Protein AF-A0A3N9MPX0-F1 (afdb_monomer)

pLDDT: mean 83.36, std 16.41, range [37.53, 97.56]

Foldseek 3Di:
DVVCVLPVPPPAEFPDDPVQQVVQVVDQDADPVLLVVLVVLLVVLVCLQCVQLVVLVVVLCVQVVDPDRPDPPVVVVVSVVSVVSNVCSNRQSSHSNSQSVCSSRRHHDDDPDDPVVPDPDPD

Radius of gyration: 17.93 Å; Cα contacts (8 Å, |Δi|>4): 127; chains: 1; bounding box: 41×27×52 Å

Nearest PDB structures (foldseek):
  6bug-assembly1_C  TM=7.300E-01  e=9.551E-04  Streptococcus thermophilus
  2vrz-assembly1_B  TM=4.674E-01  e=8.511E+00  Staphylococcus aureus

Structure (mmCIF, N/CA/C/O backbone):
data_AF-A0A3N9MPX0-F1
#
_entry.id   AF-A0A3N9MPX0-F1
#
loop_
_atom_site.group_PDB
_atom_site.id
_atom_site.type_symbol
_atom_site.label_atom_id
_atom_site.label_alt_id
_atom_site.label_comp_id
_atom_site.label_asym_id
_atom_site.label_entity_id
_atom_site.label_seq_id
_atom_site.pdbx_PDB_ins_code
_atom_site.Cartn_x
_atom_site.Cartn_y
_atom_site.Cartn_z
_atom_site.occupancy
_atom_site.B_iso_or_equiv
_atom_site.auth_seq_id
_atom_site.auth_comp_id
_atom_site.auth_asym_id
_atom_site.auth_atom_id
_atom_site.pdbx_PDB_model_num
ATOM 1 N N . MET A 1 1 ? 3.294 8.430 22.158 1.00 41.03 1 MET A N 1
ATOM 2 C CA . MET A 1 1 ? 4.125 7.229 21.916 1.00 41.03 1 MET A CA 1
ATOM 3 C C . MET A 1 1 ? 3.434 6.221 20.992 1.00 41.03 1 MET A C 1
ATOM 5 O O . MET A 1 1 ? 4.020 5.894 19.973 1.00 41.03 1 MET A O 1
ATOM 9 N N . THR A 1 2 ? 2.185 5.805 21.237 1.00 50.53 2 THR A N 1
ATOM 10 C CA . THR A 1 2 ? 1.462 4.792 20.423 1.00 50.53 2 THR A CA 1
ATOM 11 C C . THR A 1 2 ? 1.345 5.114 18.922 1.00 50.53 2 THR A C 1
ATOM 13 O O . THR A 1 2 ? 1.471 4.222 18.092 1.00 50.53 2 THR A O 1
ATOM 16 N N . TYR A 1 3 ? 1.205 6.394 18.557 1.00 43.94 3 TYR A N 1
ATOM 17 C CA . TYR A 1 3 ? 1.146 6.849 17.158 1.00 43.94 3 TYR A CA 1
ATOM 18 C C . TYR A 1 3 ? 2.405 6.504 16.336 1.00 43.94 3 TYR A C 1
ATOM 20 O O . TYR A 1 3 ? 2.309 6.219 15.150 1.00 43.94 3 TYR A O 1
ATOM 28 N N . ILE A 1 4 ? 3.584 6.491 16.970 1.00 46.84 4 ILE A N 1
ATOM 29 C CA . ILE A 1 4 ? 4.867 6.223 16.299 1.00 46.84 4 ILE A CA 1
ATOM 30 C C . ILE A 1 4 ? 5.034 4.720 16.022 1.00 46.84 4 ILE A C 1
ATOM 32 O O . ILE A 1 4 ? 5.564 4.341 14.983 1.00 46.84 4 ILE A O 1
ATOM 36 N N . PHE A 1 5 ? 4.526 3.852 16.906 1.00 47.28 5 PHE A N 1
ATOM 37 C CA . PHE A 1 5 ? 4.621 2.396 16.741 1.00 47.28 5 PHE A CA 1
ATOM 38 C C . PHE A 1 5 ? 3.675 1.834 15.672 1.00 47.28 5 PHE A C 1
ATOM 40 O O . PHE A 1 5 ? 4.016 0.842 15.035 1.00 47.28 5 PHE A O 1
ATOM 47 N N . MET A 1 6 ? 2.528 2.477 15.421 1.00 51.72 6 MET A N 1
ATOM 48 C CA . MET A 1 6 ? 1.644 2.102 14.305 1.00 51.72 6 MET A CA 1
ATOM 49 C C . MET A 1 6 ? 2.221 2.453 12.927 1.00 51.72 6 MET A C 1
ATOM 51 O O . MET A 1 6 ? 1.762 1.916 11.921 1.00 51.72 6 MET A O 1
ATOM 55 N N . PHE A 1 7 ? 3.226 3.331 12.869 1.00 53.78 7 PHE A N 1
ATOM 56 C CA . PHE A 1 7 ? 3.819 3.813 11.624 1.00 53.78 7 PHE A CA 1
ATOM 57 C C . PHE A 1 7 ? 5.351 3.874 11.719 1.00 53.78 7 PHE A C 1
ATOM 59 O O . PHE A 1 7 ? 5.916 4.965 11.737 1.00 53.78 7 PHE A O 1
ATOM 66 N N . PRO A 1 8 ? 6.069 2.735 11.718 1.00 39.91 8 PRO A N 1
ATOM 67 C CA . PRO A 1 8 ? 7.536 2.734 11.785 1.00 39.91 8 PRO A CA 1
ATOM 68 C C . PRO A 1 8 ? 8.215 3.487 10.620 1.00 39.91 8 PRO A C 1
ATOM 70 O O . PRO A 1 8 ? 9.369 3.889 10.733 1.00 39.91 8 PRO A O 1
ATOM 73 N N . LYS A 1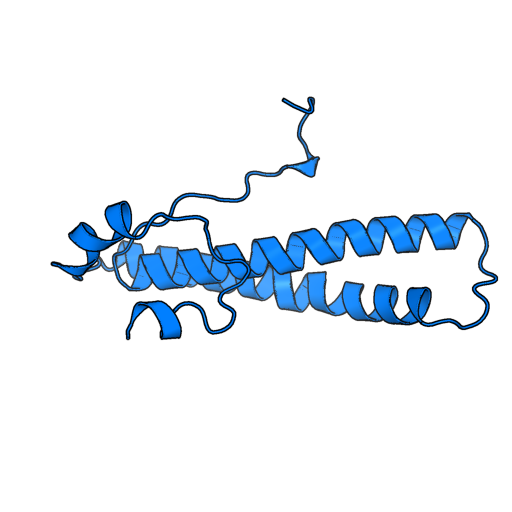 9 ? 7.496 3.731 9.512 1.00 37.53 9 LYS A N 1
ATOM 74 C CA . LYS A 1 9 ? 7.859 4.696 8.460 1.00 37.53 9 LYS A CA 1
ATOM 75 C C . LYS A 1 9 ? 6.832 5.836 8.415 1.00 37.53 9 LYS A C 1
ATOM 77 O O . LYS A 1 9 ? 5.851 5.777 7.676 1.00 37.53 9 LYS A O 1
ATOM 82 N N . ILE A 1 10 ? 7.069 6.890 9.196 1.00 44.06 10 ILE A N 1
ATOM 83 C CA . ILE A 1 10 ? 6.272 8.135 9.244 1.00 44.06 10 ILE A CA 1
ATOM 84 C C . ILE A 1 10 ? 6.525 9.009 7.998 1.00 44.06 10 ILE A C 1
ATOM 86 O O . ILE A 1 10 ? 6.855 10.184 8.095 1.00 44.06 10 ILE A O 1
ATOM 90 N N . THR A 1 11 ? 6.391 8.460 6.796 1.00 50.03 11 THR A N 1
ATOM 91 C CA . THR A 1 11 ? 6.384 9.285 5.574 1.00 50.03 11 THR A CA 1
ATOM 92 C C . THR A 1 11 ? 5.156 9.069 4.705 1.00 50.03 11 THR A C 1
ATOM 94 O O . THR A 1 11 ? 4.881 9.921 3.868 1.00 50.03 11 THR A O 1
ATOM 97 N N . MET A 1 12 ? 4.397 7.979 4.887 1.00 44.62 12 MET A N 1
ATOM 98 C CA . MET A 1 12 ? 3.379 7.567 3.906 1.00 44.62 12 MET A CA 1
ATOM 99 C C . MET A 1 12 ? 2.141 6.873 4.509 1.00 44.62 12 MET A C 1
ATOM 101 O O . MET A 1 12 ? 1.474 6.116 3.818 1.00 44.62 12 MET A O 1
ATOM 105 N N . GLY A 1 13 ? 1.818 7.101 5.788 1.00 50.84 13 GLY A N 1
ATOM 106 C CA . GLY A 1 13 ? 0.522 6.684 6.350 1.00 50.84 13 GLY A CA 1
ATOM 107 C C . GLY A 1 13 ? -0.648 7.513 5.788 1.00 50.84 13 GLY A C 1
ATOM 108 O O . GLY A 1 13 ? -0.404 8.545 5.155 1.00 50.84 13 GLY A O 1
ATOM 109 N N . PRO A 1 14 ? -1.916 7.115 6.018 1.00 51.47 14 PRO A N 1
ATOM 110 C CA . PRO A 1 14 ? -3.070 7.954 5.704 1.00 51.47 14 PRO A CA 1
ATOM 111 C C . PRO A 1 14 ? -2.852 9.368 6.241 1.00 51.47 14 PRO A C 1
ATOM 113 O O . PRO A 1 14 ? -2.391 9.525 7.373 1.00 51.47 14 PRO A O 1
ATOM 116 N N . ILE A 1 15 ? -3.160 10.404 5.451 1.00 54.97 15 ILE A N 1
ATOM 117 C CA . ILE A 1 15 ? -3.009 11.809 5.871 1.00 54.97 15 ILE A CA 1
ATOM 118 C C . ILE A 1 15 ? -4.161 12.148 6.828 1.00 54.97 15 ILE A C 1
ATOM 120 O O . ILE A 1 15 ? -5.032 12.973 6.560 1.00 54.97 15 ILE A O 1
ATOM 124 N N . THR A 1 16 ? -4.221 11.455 7.956 1.00 54.00 16 THR A N 1
ATOM 125 C CA . THR A 1 16 ? -5.206 11.690 8.999 1.00 54.00 16 THR A CA 1
ATOM 126 C C . THR A 1 16 ? -4.673 12.719 9.964 1.00 54.00 16 THR A C 1
ATOM 128 O O . THR A 1 16 ? -3.642 12.530 10.609 1.00 54.00 16 THR A O 1
ATOM 131 N N . ARG A 1 17 ? -5.400 13.829 10.089 1.00 57.91 17 ARG A N 1
ATOM 132 C CA . ARG A 1 17 ? -5.096 14.847 11.091 1.00 57.91 17 ARG A CA 1
ATOM 133 C C . ARG A 1 17 ? -5.261 14.232 12.479 1.00 57.91 17 ARG A C 1
ATOM 135 O O . ARG A 1 17 ? -6.309 13.681 12.789 1.00 57.91 17 ARG A O 1
ATOM 142 N N . PHE A 1 18 ? -4.274 14.423 13.351 1.00 54.19 18 PHE A N 1
ATOM 143 C CA . PHE A 1 18 ? -4.295 13.961 14.748 1.00 54.19 18 PHE A CA 1
ATOM 144 C C . PHE A 1 18 ? -5.619 14.272 15.484 1.00 54.19 18 PHE A C 1
ATOM 146 O O . PHE A 1 18 ? -6.097 13.480 16.293 1.00 54.19 18 PHE A O 1
ATOM 153 N N . LYS A 1 19 ? -6.268 15.391 15.132 1.00 56.19 19 LYS A N 1
ATOM 154 C CA . LYS A 1 19 ? -7.542 15.854 15.700 1.00 56.19 19 LYS A CA 1
ATOM 155 C C . LYS A 1 19 ? -8.732 14.901 15.473 1.00 56.19 19 LYS A C 1
ATOM 157 O O . LYS A 1 19 ? -9.638 14.909 16.295 1.00 56.19 19 LYS A O 1
ATOM 162 N N . SER A 1 20 ? -8.743 14.088 14.409 1.00 64.38 20 SER A N 1
ATOM 163 C CA . SER A 1 20 ? -9.815 13.103 14.157 1.00 64.38 20 SER A CA 1
ATOM 164 C C . SER A 1 20 ? -9.581 11.759 14.855 1.00 64.38 20 SER A C 1
ATOM 166 O O . SER A 1 20 ? -10.526 11.004 15.069 1.00 64.38 20 SER A O 1
ATOM 168 N N . ILE A 1 21 ? -8.331 11.467 15.222 1.00 65.62 21 ILE A N 1
ATOM 169 C CA . ILE A 1 21 ? -7.916 10.216 15.875 1.00 65.62 21 ILE A CA 1
ATOM 170 C C . ILE A 1 21 ? -8.032 10.341 17.398 1.00 65.62 21 ILE A C 1
ATOM 172 O O . ILE A 1 21 ? -8.398 9.390 18.081 1.00 65.62 21 ILE A O 1
ATOM 176 N N . PHE A 1 22 ? -7.750 11.533 17.933 1.00 67.06 22 PHE A N 1
ATOM 177 C CA . PHE A 1 22 ? -7.715 11.803 19.371 1.00 67.06 22 PHE A CA 1
ATOM 178 C C . PHE A 1 22 ? -8.966 11.341 20.150 1.00 67.06 22 PHE A C 1
ATOM 180 O O . PHE A 1 22 ? -8.789 10.712 21.192 1.00 67.06 22 PHE A O 1
ATOM 187 N N . PRO A 1 23 ? -10.212 11.547 19.668 1.00 70.88 23 PRO A N 1
ATOM 188 C CA . PRO A 1 23 ? -11.401 11.054 20.366 1.00 70.88 23 PRO A CA 1
ATOM 189 C C . PRO A 1 23 ? -11.477 9.522 20.418 1.00 70.88 23 PRO A C 1
ATOM 191 O O . PRO A 1 23 ? -11.928 8.970 21.415 1.00 70.88 23 PRO A O 1
ATOM 194 N N . GLN A 1 24 ? -11.002 8.826 19.382 1.00 75.19 24 GLN A N 1
ATOM 195 C CA . GLN A 1 24 ? -11.066 7.361 19.281 1.00 75.19 2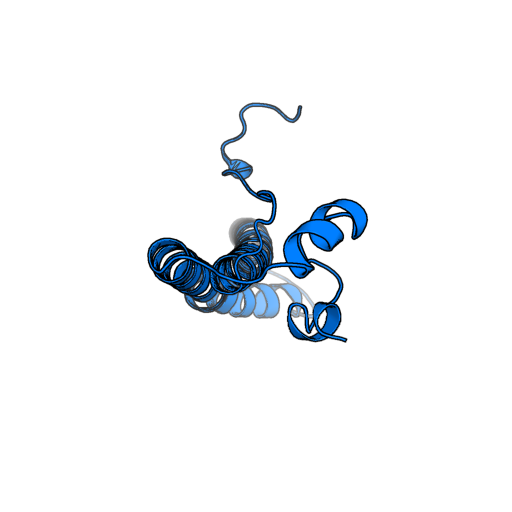4 GLN A CA 1
ATOM 196 C C . GLN A 1 24 ? -10.073 6.681 20.235 1.00 75.19 24 GLN A C 1
ATOM 198 O O . GLN A 1 24 ? -10.344 5.610 20.767 1.00 75.19 24 GLN A O 1
ATOM 203 N N . LEU A 1 25 ? -8.953 7.349 20.539 1.00 76.31 25 LEU A N 1
ATOM 204 C CA . LEU A 1 25 ? -7.964 6.867 21.509 1.00 76.31 25 LEU A CA 1
ATOM 205 C C . LEU A 1 25 ? -8.487 6.825 22.952 1.00 76.31 25 LEU A C 1
ATOM 207 O O . LEU A 1 25 ? -7.866 6.181 23.794 1.00 76.31 25 LEU A O 1
ATOM 211 N N . SER A 1 26 ? -9.600 7.505 23.247 1.00 75.62 26 SER A N 1
ATOM 212 C CA . SER A 1 26 ? -10.186 7.538 24.592 1.00 75.62 26 SER A CA 1
ATOM 213 C C . SER A 1 26 ? -10.939 6.257 24.970 1.00 75.62 26 SER A C 1
ATOM 215 O O . SER A 1 26 ? -11.127 6.003 26.157 1.00 75.62 26 SER A O 1
ATOM 217 N N . ASN A 1 27 ? -11.340 5.436 23.990 1.00 72.69 27 ASN A N 1
ATOM 218 C CA . ASN A 1 27 ? -12.080 4.199 24.233 1.00 72.69 27 ASN A CA 1
ATOM 219 C C . ASN A 1 27 ? -11.752 3.126 23.178 1.00 72.69 27 ASN A C 1
ATOM 221 O O . ASN A 1 27 ? -12.462 2.963 22.188 1.00 72.69 27 ASN A O 1
ATOM 225 N N . LEU A 1 28 ? -10.659 2.392 23.397 1.00 78.69 28 LEU A N 1
ATOM 226 C CA . LEU A 1 28 ? -10.213 1.303 22.524 1.00 78.69 28 LEU A CA 1
ATOM 227 C C . LEU A 1 28 ? -10.864 -0.017 22.962 1.00 78.69 28 LEU A C 1
ATOM 229 O O . LEU A 1 28 ? -10.258 -0.807 23.682 1.00 78.69 28 LEU A O 1
ATOM 233 N N . ASN A 1 29 ? -12.111 -0.245 22.547 1.00 82.88 29 ASN A N 1
ATOM 234 C CA . ASN A 1 29 ? -12.807 -1.518 22.755 1.00 82.88 29 ASN A CA 1
ATOM 235 C C . ASN A 1 29 ? -13.362 -2.060 21.423 1.00 82.88 29 ASN A C 1
ATOM 237 O O . ASN A 1 29 ? -14.563 -1.943 21.158 1.00 82.88 29 ASN A O 1
ATOM 241 N N . PRO A 1 30 ? -12.493 -2.574 20.532 1.00 86.00 30 PRO A N 1
ATOM 242 C CA . PRO A 1 30 ? -12.911 -3.062 19.226 1.00 86.00 30 PRO A CA 1
ATOM 243 C C . PRO A 1 30 ? -13.803 -4.307 19.360 1.00 86.00 30 PRO A C 1
ATOM 245 O O . PRO A 1 30 ? -13.427 -5.254 20.054 1.00 86.00 30 PRO A O 1
ATOM 248 N N . PRO A 1 31 ? -14.949 -4.369 18.659 1.00 90.56 31 PRO A N 1
ATOM 249 C CA . PRO A 1 31 ? -15.704 -5.609 18.541 1.00 90.56 31 PRO A CA 1
ATOM 250 C C . PRO A 1 31 ? -14.890 -6.660 17.776 1.00 90.56 31 PRO A C 1
ATOM 252 O O . PRO A 1 31 ? -14.015 -6.331 16.970 1.00 90.56 31 PRO A O 1
ATOM 255 N N . TRP A 1 32 ? -15.213 -7.938 17.980 1.00 92.69 32 TRP A N 1
ATOM 256 C CA . TRP A 1 32 ? -14.538 -9.051 17.302 1.00 92.69 32 TRP A CA 1
ATOM 257 C C . TRP A 1 32 ? -14.549 -8.915 15.769 1.00 92.69 32 TRP A C 1
ATOM 259 O O . TRP A 1 32 ? -13.538 -9.162 15.110 1.00 92.69 32 TRP A O 1
ATOM 269 N N . ASP A 1 33 ? -15.649 -8.404 15.213 1.00 94.38 33 ASP A N 1
ATOM 270 C CA . ASP A 1 33 ? -15.794 -8.143 13.779 1.00 94.38 33 ASP A CA 1
ATOM 271 C C . ASP A 1 33 ? -14.736 -7.160 13.249 1.00 94.38 33 ASP A C 1
ATOM 273 O O . ASP A 1 33 ? -14.220 -7.329 12.140 1.00 94.38 33 ASP A O 1
ATOM 277 N N . ASN A 1 34 ? -14.341 -6.161 14.050 1.00 91.94 34 ASN 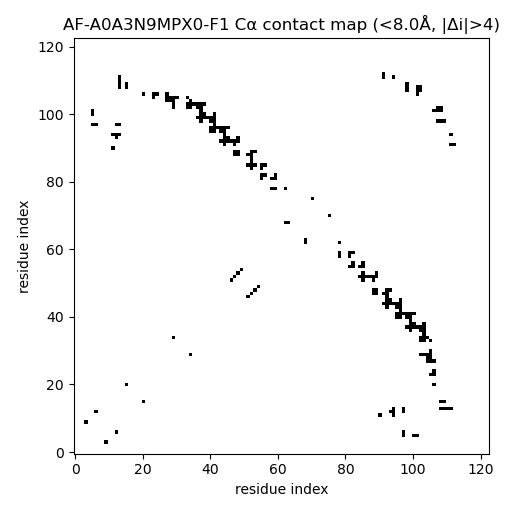A N 1
ATOM 278 C CA . ASN A 1 34 ? -13.296 -5.207 13.671 1.00 91.94 34 ASN A CA 1
ATOM 279 C C . ASN A 1 34 ? -11.916 -5.865 13.640 1.00 91.94 34 ASN A C 1
ATOM 281 O O . ASN A 1 34 ? -11.131 -5.588 12.730 1.00 91.94 34 ASN A O 1
ATOM 285 N N . ILE A 1 35 ? -11.633 -6.764 14.584 1.00 93.31 35 ILE A N 1
ATOM 286 C CA . ILE A 1 35 ? -10.383 -7.529 14.613 1.00 93.31 35 ILE A CA 1
ATOM 287 C C . ILE A 1 35 ? -10.301 -8.431 13.378 1.00 93.31 35 ILE A C 1
ATOM 289 O O . ILE A 1 35 ? -9.274 -8.445 12.694 1.00 93.31 35 ILE A O 1
ATOM 293 N N . GLN A 1 36 ? -11.387 -9.130 13.035 1.00 96.50 36 GLN A N 1
ATOM 294 C CA . GLN A 1 36 ? -11.442 -9.981 11.845 1.00 96.50 36 GLN A CA 1
ATOM 295 C C . GLN A 1 36 ? -11.265 -9.165 10.556 1.00 96.50 36 GLN A C 1
ATOM 297 O O . GLN A 1 36 ? -10.438 -9.511 9.706 1.00 96.50 36 GLN A O 1
ATOM 302 N N . ALA A 1 37 ? -12.008 -8.064 10.411 1.00 95.19 37 ALA A N 1
ATOM 303 C CA . ALA A 1 37 ? -11.939 -7.206 9.233 1.00 95.19 37 ALA A CA 1
ATOM 304 C C . ALA A 1 37 ? -10.557 -6.552 9.082 1.00 95.19 37 ALA A C 1
ATOM 306 O O . ALA A 1 37 ? -9.985 -6.557 7.988 1.00 95.19 37 ALA A O 1
ATOM 307 N N . GLY A 1 38 ? -9.994 -6.032 10.175 1.00 94.50 38 GLY A N 1
ATOM 308 C CA . GLY A 1 38 ? -8.665 -5.430 10.189 1.00 94.50 38 GLY A CA 1
ATOM 309 C C . GLY A 1 38 ? -7.556 -6.439 9.888 1.00 94.50 38 GLY A C 1
ATOM 310 O O . GLY A 1 38 ? -6.679 -6.149 9.077 1.00 94.50 38 GLY A O 1
ATOM 311 N N . SER A 1 39 ? -7.647 -7.661 10.424 1.00 96.44 39 SER A N 1
ATOM 312 C CA . SER A 1 39 ? -6.700 -8.749 10.129 1.00 96.44 39 SER A CA 1
ATOM 313 C C . SER A 1 39 ? -6.745 -9.155 8.659 1.00 96.44 39 SER A C 1
ATOM 315 O O . SER A 1 39 ? -5.707 -9.236 8.004 1.00 96.44 39 SER A O 1
ATOM 317 N N . LYS A 1 40 ? -7.948 -9.343 8.100 1.00 97.56 40 LYS A N 1
ATOM 318 C CA . LYS A 1 40 ? -8.123 -9.631 6.670 1.00 97.56 40 LYS A CA 1
ATOM 319 C C . LYS A 1 40 ? -7.495 -8.535 5.812 1.00 97.56 40 LYS A C 1
ATOM 321 O O . LYS A 1 40 ? -6.779 -8.832 4.857 1.00 97.56 40 LYS A O 1
ATOM 326 N N . ARG A 1 41 ? -7.748 -7.272 6.155 1.00 95.69 41 ARG A N 1
ATOM 327 C CA . ARG A 1 41 ? -7.207 -6.130 5.420 1.00 95.69 41 ARG A CA 1
ATOM 328 C C . ARG A 1 41 ? -5.686 -6.054 5.503 1.00 95.69 41 ARG A C 1
ATOM 330 O O . ARG A 1 41 ? -5.037 -5.846 4.482 1.00 95.69 41 ARG A O 1
ATOM 337 N N . PHE A 1 42 ? -5.124 -6.294 6.684 1.00 95.50 42 PHE A N 1
ATOM 338 C CA . PHE A 1 42 ? -3.682 -6.363 6.877 1.00 95.50 42 PHE A CA 1
ATOM 339 C C . PHE A 1 42 ? -3.048 -7.449 6.002 1.00 95.50 42 PHE A C 1
ATOM 341 O O . PHE A 1 42 ? -2.079 -7.177 5.299 1.00 95.50 42 PHE A O 1
ATOM 348 N N . ILE A 1 43 ? -3.632 -8.652 5.976 1.00 97.31 43 ILE A N 1
ATOM 349 C CA . ILE A 1 43 ? -3.150 -9.765 5.145 1.00 97.31 43 ILE A CA 1
ATOM 350 C C . ILE A 1 43 ? -3.193 -9.400 3.656 1.00 97.31 43 ILE A C 1
ATOM 352 O O . ILE A 1 43 ? -2.241 -9.681 2.932 1.00 97.31 43 ILE A O 1
ATOM 356 N N . ILE A 1 44 ?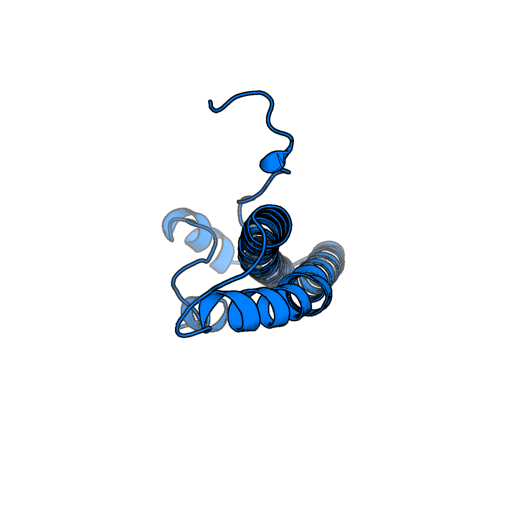 -4.258 -8.739 3.194 1.00 96.81 44 ILE A N 1
ATOM 357 C CA . ILE A 1 44 ? -4.357 -8.266 1.806 1.00 96.81 44 ILE A CA 1
ATOM 358 C C . ILE A 1 44 ? -3.264 -7.233 1.504 1.00 96.81 44 ILE A C 1
ATOM 360 O O . ILE A 1 44 ? -2.603 -7.335 0.472 1.00 96.81 44 ILE A O 1
ATOM 364 N N . GLY A 1 45 ? -3.040 -6.266 2.397 1.00 95.56 45 GLY A N 1
ATOM 365 C CA . GLY A 1 45 ? -1.972 -5.276 2.245 1.00 95.56 45 GLY A CA 1
ATOM 366 C C . GLY A 1 45 ? -0.581 -5.916 2.203 1.00 95.56 45 GLY A C 1
ATOM 367 O O . GLY A 1 45 ? 0.235 -5.580 1.344 1.00 95.56 45 GLY A O 1
ATOM 368 N N . LEU A 1 46 ? -0.340 -6.910 3.060 1.00 95.81 46 LEU A N 1
ATOM 369 C CA . LEU A 1 46 ? 0.896 -7.688 3.072 1.00 95.81 46 LEU A CA 1
ATOM 370 C C . LEU A 1 46 ? 1.083 -8.474 1.768 1.00 95.81 46 LEU A C 1
ATOM 372 O O . LEU A 1 46 ? 2.175 -8.470 1.205 1.00 95.81 46 LEU A O 1
ATOM 376 N N . ALA A 1 47 ? 0.023 -9.103 1.254 1.00 97.56 47 ALA A N 1
ATOM 377 C CA . ALA A 1 47 ? 0.053 -9.827 -0.013 1.00 97.56 47 ALA A CA 1
ATOM 378 C C . ALA A 1 47 ? 0.366 -8.894 -1.193 1.00 97.56 47 ALA A C 1
ATOM 380 O O . ALA A 1 47 ? 1.251 -9.200 -1.988 1.00 97.56 47 ALA A O 1
ATOM 381 N N . LYS A 1 48 ? -0.292 -7.728 -1.275 1.00 95.88 48 LYS A N 1
ATOM 382 C CA . LYS A 1 48 ? 0.008 -6.685 -2.275 1.00 95.88 48 LYS A CA 1
ATOM 383 C C . LYS A 1 48 ? 1.493 -6.319 -2.272 1.00 95.88 48 LYS A C 1
ATOM 385 O O . LYS A 1 48 ? 2.126 -6.282 -3.325 1.00 95.88 48 LYS A O 1
ATOM 390 N N . LYS A 1 49 ? 2.051 -6.103 -1.081 1.00 94.75 49 LYS A N 1
ATOM 391 C CA . LYS A 1 49 ? 3.457 -5.750 -0.907 1.00 94.75 49 LYS A CA 1
ATOM 392 C C . LYS A 1 49 ? 4.372 -6.903 -1.334 1.00 94.75 49 LYS A C 1
ATOM 394 O O . LYS A 1 49 ? 5.153 -6.757 -2.261 1.00 94.75 49 LYS A O 1
ATOM 399 N N . VAL A 1 50 ? 4.266 -8.062 -0.693 1.00 95.81 50 VAL A N 1
ATOM 400 C CA . VAL A 1 50 ? 5.252 -9.150 -0.832 1.00 95.81 50 VAL A CA 1
ATOM 401 C C . VAL A 1 50 ? 5.129 -9.887 -2.169 1.00 95.81 50 VAL A C 1
ATOM 403 O O . VAL A 1 50 ? 6.137 -10.222 -2.794 1.00 95.81 50 VAL A O 1
ATOM 406 N N . ILE A 1 51 ? 3.899 -10.150 -2.618 1.00 97.50 51 ILE A N 1
ATOM 407 C CA . ILE A 1 51 ? 3.642 -10.974 -3.807 1.00 97.50 51 ILE A CA 1
ATOM 408 C C . ILE A 1 51 ? 3.757 -10.144 -5.089 1.00 97.50 51 ILE A C 1
ATOM 410 O O . ILE A 1 51 ? 4.179 -10.678 -6.110 1.00 97.50 51 ILE A O 1
ATOM 414 N N . ILE A 1 52 ? 3.405 -8.853 -5.056 1.00 96.44 52 ILE A N 1
ATOM 415 C CA . ILE A 1 52 ? 3.379 -8.010 -6.261 1.00 96.44 52 ILE A CA 1
ATOM 416 C C . ILE A 1 52 ? 4.515 -6.988 -6.244 1.00 96.44 52 ILE A C 1
ATOM 418 O O . ILE A 1 52 ? 5.387 -7.042 -7.111 1.00 96.44 52 ILE A O 1
ATOM 422 N N . ALA A 1 53 ? 4.533 -6.073 -5.270 1.00 96.12 53 ALA A N 1
ATOM 423 C CA . ALA A 1 53 ? 5.528 -4.997 -5.241 1.00 96.12 53 ALA A CA 1
ATOM 424 C C . ALA A 1 53 ? 6.967 -5.537 -5.102 1.00 96.12 53 ALA A C 1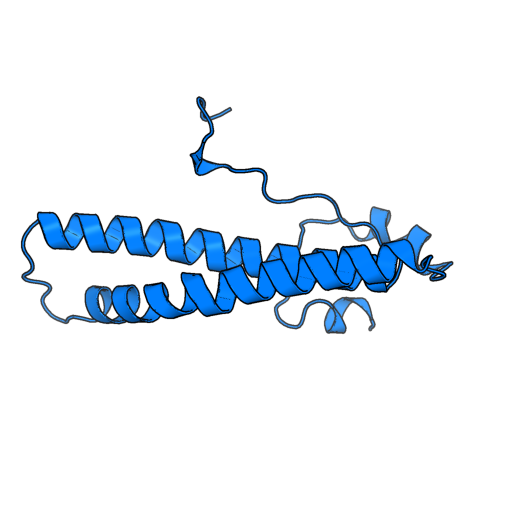
ATOM 426 O O . ALA A 1 53 ? 7.825 -5.155 -5.891 1.00 96.12 53 ALA A O 1
ATOM 427 N N . ASP A 1 54 ? 7.159 -6.515 -4.209 1.00 96.06 54 ASP A N 1
ATOM 428 C CA . ASP A 1 54 ? 8.267 -7.483 -4.082 1.00 96.06 54 ASP A CA 1
ATOM 429 C C . ASP A 1 54 ? 8.949 -7.813 -5.394 1.00 96.06 54 ASP A C 1
ATOM 431 O O . ASP A 1 54 ? 10.094 -7.470 -5.697 1.00 96.06 54 ASP A O 1
ATOM 435 N N . GLN A 1 55 ? 8.173 -8.539 -6.176 1.00 97.25 55 GLN A N 1
ATOM 436 C CA . GLN A 1 55 ? 8.668 -9.220 -7.351 1.00 97.25 55 GLN A CA 1
ATOM 437 C C . GLN A 1 55 ? 8.955 -8.213 -8.463 1.00 97.25 55 GLN A C 1
ATOM 439 O O . GLN A 1 55 ? 9.964 -8.317 -9.162 1.00 97.25 55 GLN A O 1
ATOM 444 N N . LEU A 1 56 ? 8.113 -7.182 -8.589 1.00 96.75 56 LEU A N 1
ATOM 445 C CA . LEU A 1 56 ? 8.328 -6.126 -9.572 1.00 96.75 56 LEU A CA 1
ATOM 446 C C . LEU A 1 56 ? 9.515 -5.238 -9.208 1.00 96.75 56 LEU A C 1
ATOM 448 O O . LEU A 1 56 ? 10.242 -4.830 -10.108 1.00 96.75 56 LEU A O 1
ATOM 452 N N . ALA A 1 57 ? 9.773 -4.986 -7.923 1.00 95.94 57 ALA A N 1
ATOM 453 C CA . ALA A 1 57 ? 10.920 -4.201 -7.482 1.00 95.94 57 ALA A CA 1
ATOM 454 C C . ALA A 1 57 ? 12.239 -4.847 -7.921 1.00 95.94 57 ALA A C 1
ATOM 456 O O . ALA A 1 57 ? 13.156 -4.138 -8.328 1.00 95.94 57 ALA A O 1
ATOM 457 N N . THR A 1 58 ? 12.342 -6.180 -7.910 1.00 95.12 58 THR A N 1
ATOM 458 C CA . THR A 1 58 ? 13.520 -6.886 -8.437 1.00 95.12 58 THR A CA 1
ATOM 459 C C . THR A 1 58 ? 13.749 -6.581 -9.920 1.00 95.12 58 THR A C 1
ATOM 461 O O . THR A 1 58 ? 14.869 -6.250 -10.309 1.00 95.12 58 THR A O 1
ATOM 464 N N . VAL A 1 59 ? 12.694 -6.633 -10.739 1.00 93.25 59 VAL A N 1
ATOM 465 C CA . VAL A 1 59 ? 12.763 -6.344 -12.184 1.00 93.25 59 VAL A CA 1
ATOM 466 C C . VAL A 1 59 ? 13.080 -4.871 -12.442 1.00 93.25 59 VAL A C 1
ATOM 468 O O . VAL A 1 59 ? 13.960 -4.550 -13.240 1.00 93.25 59 VAL A O 1
ATOM 471 N N . VAL A 1 60 ? 12.394 -3.974 -11.733 1.00 95.50 60 VAL A N 1
ATOM 472 C CA . VAL A 1 60 ? 12.587 -2.523 -11.810 1.00 95.50 60 VAL A CA 1
ATOM 473 C C . VAL A 1 60 ? 14.027 -2.168 -11.457 1.00 95.50 60 VAL A C 1
ATOM 475 O O . VAL A 1 60 ? 14.725 -1.554 -12.260 1.00 95.50 60 VAL A O 1
ATOM 478 N N . ASN A 1 61 ? 14.514 -2.610 -10.298 1.00 94.81 61 ASN A N 1
ATOM 479 C CA . ASN A 1 61 ? 15.871 -2.318 -9.851 1.00 94.81 61 ASN A CA 1
ATOM 480 C C . ASN A 1 61 ? 16.920 -2.879 -10.814 1.00 94.81 61 ASN A C 1
ATOM 482 O O . ASN A 1 61 ? 17.928 -2.219 -11.054 1.00 94.81 61 ASN A O 1
ATOM 486 N N . ALA A 1 62 ? 16.693 -4.063 -11.390 1.00 92.12 62 ALA A N 1
ATOM 487 C CA . ALA A 1 62 ? 17.589 -4.604 -12.404 1.00 92.12 62 ALA A CA 1
ATOM 488 C C . ALA A 1 62 ? 17.646 -3.692 -13.640 1.00 92.12 62 ALA A C 1
ATOM 490 O O . ALA A 1 62 ? 18.737 -3.365 -14.093 1.00 92.12 62 ALA A O 1
ATOM 491 N N . GLY A 1 63 ? 16.498 -3.233 -14.148 1.00 91.94 63 GLY A N 1
ATOM 492 C CA . GLY A 1 63 ? 16.436 -2.375 -15.333 1.00 91.94 63 GLY A CA 1
ATOM 493 C C . GLY 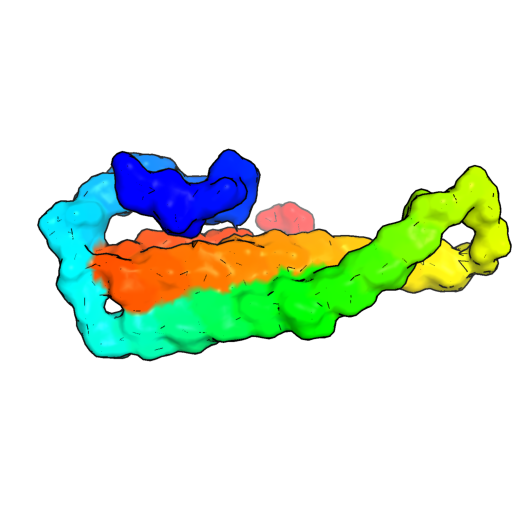A 1 63 ? 17.011 -0.970 -15.123 1.00 91.94 63 GLY A C 1
ATOM 494 O O . GLY A 1 63 ? 17.774 -0.490 -15.960 1.00 91.94 63 GLY A O 1
ATOM 495 N N . PHE A 1 64 ? 16.677 -0.316 -14.007 1.00 90.38 64 PHE A N 1
ATOM 496 C CA . PHE A 1 64 ? 17.088 1.068 -13.731 1.00 90.38 64 PHE A CA 1
ATOM 497 C C . PHE A 1 64 ? 18.558 1.211 -13.303 1.00 90.38 64 PHE A C 1
ATOM 499 O O . PHE A 1 64 ? 19.135 2.275 -13.510 1.00 90.38 64 PHE A O 1
ATOM 506 N N . ASN A 1 65 ? 19.188 0.166 -12.753 1.00 92.62 65 ASN A N 1
ATOM 507 C CA . ASN A 1 65 ? 20.589 0.221 -12.305 1.00 92.62 65 ASN A CA 1
ATOM 508 C C . ASN A 1 65 ? 21.616 -0.112 -13.403 1.00 92.62 65 ASN A C 1
ATOM 510 O O . ASN A 1 65 ? 22.810 -0.232 -13.120 1.00 92.62 65 ASN A O 1
ATOM 514 N N . LEU A 1 66 ? 21.188 -0.283 -14.655 1.00 89.12 66 LEU A N 1
ATOM 515 C CA . LEU A 1 66 ? 22.097 -0.619 -15.750 1.00 89.12 66 LEU A CA 1
ATOM 516 C C . LEU A 1 66 ? 22.883 0.633 -16.198 1.00 89.12 66 LEU A C 1
ATOM 518 O O . LEU A 1 66 ? 22.262 1.630 -16.555 1.00 89.12 66 LEU A O 1
ATOM 522 N N . PRO A 1 67 ? 24.237 0.614 -16.230 1.00 80.38 67 PRO A N 1
ATOM 523 C CA . PRO A 1 67 ? 25.053 1.816 -16.479 1.00 80.38 67 PRO A CA 1
ATOM 524 C C . PRO A 1 67 ? 24.857 2.449 -17.862 1.00 80.38 67 PRO A C 1
ATOM 526 O O . PRO A 1 67 ? 25.077 3.642 -18.052 1.00 80.38 67 PRO A O 1
ATOM 529 N N . LYS A 1 68 ? 24.495 1.626 -18.849 1.00 82.44 68 LYS A N 1
ATOM 530 C CA . LYS A 1 68 ? 24.178 2.023 -20.224 1.00 82.44 68 LYS A CA 1
ATOM 531 C C . LYS A 1 68 ? 22.983 1.188 -20.679 1.00 82.44 68 LYS A C 1
ATOM 533 O O . LYS A 1 68 ? 23.190 0.125 -21.267 1.00 82.44 68 LYS A O 1
ATOM 538 N N . PRO A 1 69 ? 21.750 1.596 -20.346 1.00 76.31 69 PRO A N 1
ATOM 539 C CA . PRO A 1 69 ? 20.569 0.836 -20.716 1.00 76.31 69 PRO A CA 1
ATOM 540 C C . PRO A 1 69 ? 20.444 0.831 -22.243 1.00 76.31 69 PRO A C 1
ATOM 542 O O . PRO A 1 69 ? 20.206 1.861 -22.866 1.00 76.31 69 PRO A O 1
ATOM 545 N N . ALA A 1 70 ? 20.656 -0.338 -22.844 1.00 81.00 70 ALA A N 1
ATOM 546 C CA . ALA A 1 70 ? 20.609 -0.563 -24.287 1.00 81.00 70 ALA A CA 1
ATOM 547 C C . ALA A 1 70 ? 19.549 -1.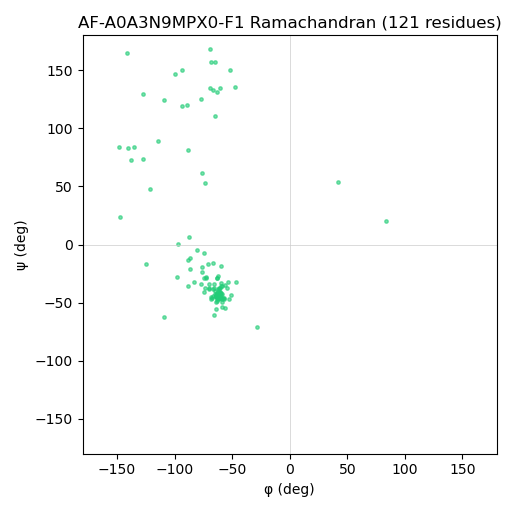622 -24.618 1.00 81.00 70 ALA A C 1
ATOM 549 O O . ALA A 1 70 ? 19.810 -2.592 -25.328 1.00 81.00 70 ALA A O 1
ATOM 550 N N . PHE A 1 71 ? 18.355 -1.471 -24.041 1.00 87.50 71 PHE A N 1
ATOM 551 C CA . PHE A 1 71 ? 17.236 -2.377 -24.298 1.00 87.50 71 PHE A CA 1
ATOM 552 C C . PHE A 1 71 ? 16.358 -1.833 -25.426 1.00 87.50 71 PHE A C 1
ATOM 554 O O . PHE A 1 71 ? 16.231 -0.614 -25.571 1.00 87.50 71 PHE A O 1
ATOM 561 N N . PRO A 1 72 ? 15.705 -2.714 -26.202 1.00 92.69 72 PRO A N 1
ATOM 562 C CA . PRO A 1 72 ? 14.661 -2.316 -27.134 1.00 92.69 72 PRO A CA 1
ATOM 563 C C . PRO A 1 72 ? 13.583 -1.463 -26.456 1.00 92.69 72 PRO A C 1
ATOM 565 O O . PRO A 1 72 ? 13.254 -1.669 -25.285 1.00 92.69 72 PRO A O 1
ATOM 568 N N . THR A 1 73 ? 12.960 -0.561 -27.217 1.00 92.19 73 THR A N 1
ATOM 569 C CA . THR A 1 73 ? 11.870 0.307 -26.736 1.00 92.19 73 THR A CA 1
ATOM 570 C C . THR A 1 73 ? 10.728 -0.480 -26.083 1.00 92.19 73 THR A C 1
ATOM 572 O O . THR A 1 73 ? 10.124 -0.005 -25.125 1.00 92.19 73 THR A O 1
ATOM 575 N N . SER A 1 74 ? 10.454 -1.705 -26.541 1.00 94.19 74 SER A N 1
ATOM 576 C CA . SER A 1 74 ? 9.456 -2.593 -25.930 1.00 94.19 74 SER A CA 1
ATOM 577 C C . SER A 1 74 ? 9.791 -2.968 -24.482 1.00 94.19 74 SER A C 1
ATOM 579 O O . SER A 1 74 ? 8.908 -2.956 -23.626 1.00 94.19 74 SER A O 1
ATOM 581 N N . ILE A 1 75 ? 11.063 -3.247 -24.182 1.00 92.94 75 ILE A N 1
ATOM 582 C CA . ILE A 1 75 ? 11.523 -3.565 -22.824 1.00 92.94 75 ILE A CA 1
ATOM 583 C C . ILE A 1 75 ? 11.462 -2.318 -21.940 1.00 92.94 75 ILE A C 1
ATOM 585 O O . ILE A 1 75 ? 11.064 -2.414 -20.782 1.00 92.94 75 ILE A O 1
ATOM 589 N N . ALA A 1 76 ? 11.788 -1.143 -22.486 1.00 92.62 76 ALA A N 1
ATOM 590 C CA . ALA A 1 76 ? 11.658 0.116 -21.754 1.00 92.62 76 ALA A CA 1
ATOM 591 C C . ALA A 1 76 ? 10.204 0.382 -21.318 1.00 92.62 76 ALA A C 1
ATOM 593 O O . ALA A 1 76 ? 9.963 0.723 -20.161 1.00 92.62 76 ALA A O 1
ATOM 594 N N . TRP A 1 77 ? 9.223 0.152 -22.198 1.00 95.38 77 TRP A N 1
ATOM 595 C CA . TRP A 1 77 ? 7.804 0.263 -21.838 1.00 95.38 77 TRP A CA 1
ATOM 596 C C . TRP A 1 77 ? 7.381 -0.750 -20.775 1.00 95.38 77 TRP A C 1
ATOM 598 O O . TRP A 1 77 ? 6.690 -0.385 -19.824 1.00 95.38 77 TRP A O 1
ATOM 608 N N . LEU A 1 78 ? 7.825 -2.003 -20.893 1.00 95.19 78 LEU A N 1
ATOM 609 C CA . LEU A 1 78 ? 7.545 -3.027 -19.887 1.00 95.19 78 LEU A CA 1
ATOM 610 C C . LEU A 1 78 ? 8.119 -2.643 -18.514 1.00 95.19 78 LEU A C 1
ATOM 612 O O . LEU A 1 78 ? 7.446 -2.821 -17.497 1.00 95.19 78 LEU A O 1
ATOM 616 N N . LEU A 1 79 ? 9.331 -2.083 -18.481 1.00 95.31 79 LEU A N 1
ATOM 617 C CA . LEU A 1 79 ? 9.977 -1.606 -17.259 1.00 95.31 79 LEU A CA 1
ATOM 618 C C . LEU A 1 79 ? 9.189 -0.457 -16.615 1.00 95.31 79 LEU A C 1
ATOM 620 O O . LEU A 1 79 ? 8.961 -0.480 -15.408 1.00 95.31 79 LEU A O 1
ATOM 624 N N . LEU A 1 80 ? 8.720 0.508 -17.414 1.00 95.12 80 LEU A N 1
ATOM 625 C CA . LEU A 1 80 ? 7.902 1.628 -16.933 1.00 95.12 80 LEU A CA 1
ATOM 626 C C . LEU A 1 80 ? 6.557 1.165 -16.362 1.00 95.12 80 LEU A C 1
ATOM 628 O O . LEU A 1 80 ? 6.159 1.611 -15.288 1.00 95.12 80 LEU A O 1
ATOM 632 N N . ILE A 1 81 ? 5.873 0.243 -17.042 1.00 95.81 81 ILE A N 1
ATOM 633 C CA . ILE A 1 81 ? 4.613 -0.329 -16.549 1.00 95.81 81 ILE A CA 1
ATOM 634 C C . ILE A 1 81 ? 4.859 -1.115 -15.256 1.00 95.81 81 ILE A C 1
ATOM 636 O O . ILE A 1 81 ? 4.114 -0.962 -14.288 1.00 95.81 81 ILE A O 1
ATOM 640 N N . SER A 1 82 ? 5.931 -1.909 -15.204 1.00 96.56 82 SER A N 1
ATOM 641 C CA . SER A 1 82 ? 6.315 -2.657 -14.000 1.00 96.56 82 SER A CA 1
ATOM 642 C C . SER A 1 82 ? 6.584 -1.720 -12.825 1.00 96.56 82 SER A C 1
ATOM 644 O O . SER A 1 82 ? 6.114 -1.974 -11.720 1.00 96.56 82 SER A O 1
ATOM 646 N N . PHE A 1 83 ? 7.266 -0.602 -13.073 1.00 96.31 83 PHE A N 1
ATOM 647 C CA . PHE A 1 83 ? 7.525 0.436 -12.079 1.00 96.31 83 PHE A CA 1
ATOM 648 C C . PHE A 1 83 ? 6.246 1.112 -11.575 1.00 96.31 83 PHE A C 1
ATOM 650 O O . PHE A 1 83 ? 6.059 1.262 -10.368 1.00 96.31 83 PHE A O 1
ATOM 657 N N . MET A 1 84 ? 5.324 1.457 -12.478 1.00 95.94 84 MET A N 1
ATOM 658 C CA . MET A 1 84 ? 4.020 2.030 -12.126 1.00 95.94 84 MET A CA 1
ATOM 659 C C . MET A 1 84 ? 3.219 1.098 -11.203 1.00 95.94 84 MET A C 1
ATOM 661 O O . MET A 1 84 ? 2.664 1.533 -10.189 1.00 95.94 84 MET A O 1
ATOM 665 N N . ILE A 1 85 ? 3.167 -0.191 -11.547 1.00 95.19 85 ILE A N 1
ATOM 666 C CA . ILE A 1 85 ? 2.465 -1.211 -10.762 1.00 95.19 85 ILE A CA 1
ATOM 667 C C . ILE A 1 85 ? 3.168 -1.415 -9.413 1.00 95.19 85 ILE A C 1
ATOM 669 O O . ILE A 1 85 ? 2.500 -1.439 -8.380 1.00 95.19 85 ILE A O 1
ATOM 673 N N . GLN A 1 86 ? 4.502 -1.506 -9.406 1.00 95.94 86 GLN A N 1
ATOM 674 C CA . GLN A 1 86 ? 5.304 -1.666 -8.194 1.00 95.94 86 GLN A CA 1
ATOM 675 C C . GLN A 1 86 ? 5.027 -0.549 -7.183 1.00 95.94 86 GLN A C 1
ATOM 677 O O . GLN A 1 86 ? 4.662 -0.847 -6.048 1.00 95.94 86 GLN A O 1
ATOM 682 N N . ILE A 1 87 ? 5.159 0.722 -7.583 1.00 93.75 87 ILE A N 1
ATOM 683 C CA . ILE A 1 87 ? 4.948 1.864 -6.679 1.00 93.75 87 ILE A CA 1
ATOM 684 C C . ILE A 1 87 ? 3.534 1.848 -6.097 1.00 93.75 87 ILE A C 1
ATOM 686 O O . ILE A 1 87 ? 3.349 2.078 -4.901 1.00 93.75 87 ILE A O 1
ATOM 690 N N . TYR A 1 88 ? 2.531 1.557 -6.927 1.00 93.62 88 TYR A N 1
ATOM 691 C CA . TYR A 1 88 ? 1.148 1.514 -6.471 1.00 93.62 88 TYR A CA 1
ATOM 692 C C . TYR A 1 88 ? 0.902 0.420 -5.437 1.00 93.62 88 TYR A C 1
ATOM 694 O O . TYR A 1 88 ? 0.317 0.698 -4.393 1.00 93.62 88 TYR A O 1
ATOM 702 N N . TYR A 1 89 ? 1.337 -0.813 -5.705 1.00 94.62 89 TYR A N 1
ATOM 703 C CA . TYR A 1 89 ? 1.105 -1.922 -4.782 1.00 94.62 89 TYR A CA 1
ATOM 704 C C . TYR A 1 89 ? 1.967 -1.837 -3.521 1.00 94.62 89 TYR A C 1
ATOM 706 O O . TYR A 1 89 ? 1.507 -2.286 -2.472 1.00 94.62 89 TYR A O 1
ATOM 714 N N . ASP A 1 90 ? 3.151 -1.222 -3.587 1.00 93.50 90 ASP A N 1
ATOM 715 C CA . ASP A 1 90 ? 3.969 -0.948 -2.404 1.00 93.50 90 ASP A CA 1
ATOM 716 C C . ASP A 1 90 ? 3.229 0.024 -1.477 1.00 93.50 90 ASP A C 1
ATOM 718 O O . ASP A 1 90 ? 2.904 -0.302 -0.333 1.00 93.50 90 ASP A O 1
ATOM 722 N N . PHE A 1 91 ? 2.836 1.187 -2.003 1.00 90.75 91 PHE A N 1
ATOM 723 C CA . PHE A 1 91 ? 2.175 2.215 -1.206 1.00 90.75 91 PHE A CA 1
ATOM 724 C C . PHE A 1 91 ? 0.764 1.785 -0.761 1.00 90.75 91 PHE A C 1
ATOM 726 O O . PHE A 1 91 ? 0.422 1.907 0.417 1.00 90.75 91 PHE A O 1
ATOM 733 N N . SER A 1 92 ? -0.066 1.247 -1.665 1.00 92.38 92 SER A N 1
ATOM 734 C CA . SER A 1 92 ? -1.405 0.747 -1.314 1.00 92.38 92 SER A CA 1
ATOM 735 C C . SER A 1 92 ? -1.327 -0.395 -0.303 1.00 92.38 92 SER A C 1
ATOM 737 O O . SER A 1 92 ? -2.163 -0.441 0.598 1.00 92.38 92 SER A O 1
ATOM 739 N N . GLY A 1 93 ? -0.340 -1.289 -0.422 1.00 92.94 93 GLY A N 1
ATOM 740 C CA . GLY A 1 93 ? -0.119 -2.369 0.535 1.00 92.94 93 GLY A CA 1
ATOM 741 C C . GLY A 1 93 ? 0.194 -1.839 1.933 1.00 92.94 93 GLY A C 1
ATOM 742 O O . GLY A 1 93 ? -0.423 -2.273 2.907 1.00 92.94 93 GLY A O 1
ATOM 743 N N . TYR A 1 94 ? 1.086 -0.847 2.036 1.00 89.38 94 TYR A N 1
ATOM 744 C CA . TYR A 1 94 ? 1.396 -0.180 3.304 1.00 89.38 94 TYR A CA 1
ATOM 745 C C . TYR A 1 94 ? 0.185 0.498 3.939 1.00 89.38 94 TYR A C 1
ATOM 747 O O . TYR A 1 94 ? -0.043 0.329 5.140 1.00 89.38 94 TYR A O 1
ATOM 755 N N . ILE A 1 95 ? -0.612 1.226 3.153 1.00 89.44 95 ILE A N 1
ATOM 756 C CA . ILE A 1 95 ? -1.831 1.845 3.675 1.00 89.44 95 ILE A CA 1
ATOM 757 C C . ILE A 1 95 ? -2.821 0.788 4.168 1.00 89.44 95 ILE A C 1
ATOM 759 O O . ILE A 1 95 ? -3.347 0.931 5.270 1.00 89.44 95 ILE A O 1
ATOM 763 N N . ASP A 1 96 ? -3.053 -0.285 3.410 1.00 92.81 96 ASP A N 1
ATOM 764 C CA . ASP A 1 96 ? -3.985 -1.339 3.821 1.00 92.81 96 ASP A CA 1
ATOM 765 C C . ASP A 1 96 ? -3.546 -2.039 5.109 1.00 92.81 96 ASP A C 1
ATOM 767 O O . ASP A 1 96 ? -4.381 -2.312 5.974 1.00 92.81 96 ASP A O 1
ATOM 771 N N . MET A 1 97 ? -2.241 -2.269 5.281 1.00 93.38 97 MET A N 1
ATOM 772 C CA . MET A 1 97 ? -1.685 -2.761 6.542 1.00 93.38 97 MET A CA 1
ATOM 773 C C . MET A 1 97 ? -1.920 -1.771 7.690 1.00 93.38 97 MET A C 1
ATOM 775 O O . MET 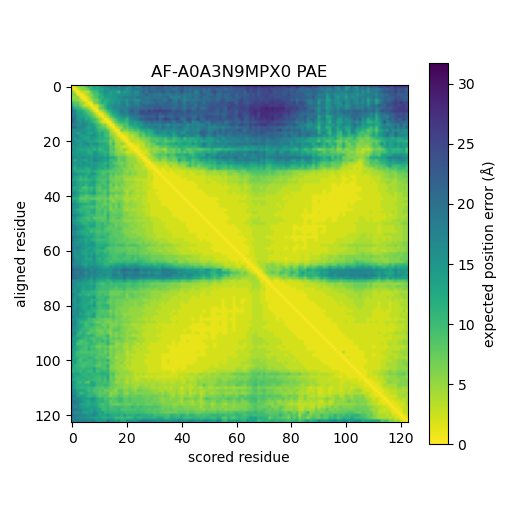A 1 97 ? -2.379 -2.176 8.758 1.00 93.38 97 MET A O 1
ATOM 779 N N . GLY A 1 98 ? -1.676 -0.476 7.470 1.00 88.12 98 GLY A N 1
ATOM 780 C CA . GLY A 1 98 ? -1.897 0.570 8.471 1.00 88.12 98 GLY A CA 1
ATOM 781 C C . GLY A 1 98 ? -3.363 0.702 8.895 1.00 88.12 98 GLY A C 1
ATOM 782 O O . GLY A 1 98 ? -3.657 0.736 10.090 1.00 88.12 98 GLY A O 1
ATOM 783 N N . ILE A 1 99 ? -4.296 0.711 7.936 1.00 89.50 99 ILE A N 1
ATOM 784 C CA . ILE A 1 99 ? -5.739 0.745 8.217 1.00 89.50 99 ILE A CA 1
ATOM 785 C C . ILE A 1 99 ? -6.186 -0.557 8.894 1.00 89.50 99 ILE A C 1
ATOM 787 O O . ILE A 1 99 ? -6.995 -0.521 9.819 1.00 89.50 99 ILE A O 1
ATOM 791 N N . GLY A 1 100 ? -5.644 -1.706 8.481 1.00 92.25 100 GLY A N 1
ATOM 792 C CA . GLY A 1 100 ? -5.921 -2.996 9.110 1.00 92.25 100 GLY A CA 1
ATOM 793 C C . GLY A 1 100 ? -5.548 -3.016 10.594 1.00 92.25 100 GLY A C 1
ATOM 794 O O . GLY A 1 100 ? -6.385 -3.355 11.430 1.00 92.25 100 GLY A O 1
ATOM 795 N N . LEU A 1 101 ? -4.330 -2.579 10.931 1.00 91.00 101 LEU A N 1
ATOM 796 C CA . LEU A 1 101 ? -3.870 -2.466 12.320 1.00 91.00 101 LEU A CA 1
ATOM 797 C C . LEU A 1 101 ? -4.696 -1.459 13.123 1.00 91.00 101 LEU A C 1
ATOM 799 O O . LEU A 1 101 ? -5.072 -1.750 14.256 1.00 91.00 101 LEU A O 1
ATOM 803 N N . ALA A 1 102 ? -5.029 -0.309 12.534 1.00 88.44 102 ALA A N 1
ATOM 804 C CA . ALA A 1 102 ? -5.895 0.677 13.175 1.00 88.44 102 ALA A CA 1
ATOM 805 C C . ALA A 1 102 ? -7.247 0.073 13.545 1.00 88.44 102 ALA A C 1
ATOM 807 O O . ALA A 1 102 ? -7.674 0.168 14.695 1.00 88.44 102 ALA A O 1
ATOM 808 N N . LYS A 1 103 ? -7.865 -0.646 12.606 1.00 90.19 103 LYS A N 1
ATOM 809 C CA . LYS A 1 103 ? -9.172 -1.263 12.812 1.00 90.19 103 LYS A CA 1
ATOM 810 C C . LYS A 1 103 ? -9.134 -2.358 13.879 1.00 90.19 103 LYS A C 1
ATOM 812 O O . LYS A 1 103 ? -10.051 -2.425 14.694 1.00 90.19 103 LYS A O 1
ATOM 817 N N . ILE A 1 104 ? -8.052 -3.145 13.945 1.00 90.94 104 ILE A N 1
ATOM 818 C CA . ILE A 1 104 ? -7.817 -4.115 15.035 1.00 90.94 104 ILE A CA 1
ATOM 819 C C . ILE A 1 104 ? -7.751 -3.412 16.394 1.00 90.94 104 ILE A C 1
ATOM 821 O O . ILE A 1 104 ? -8.230 -3.960 17.378 1.00 90.94 104 ILE A O 1
ATOM 825 N N . MET A 1 105 ? -7.196 -2.201 16.455 1.00 86.81 105 MET A N 1
ATOM 826 C CA . MET A 1 105 ? -7.126 -1.400 17.681 1.00 86.81 105 MET A CA 1
ATOM 827 C C . MET A 1 105 ? -8.432 -0.653 17.997 1.00 86.81 105 MET A C 1
ATOM 829 O O . MET A 1 105 ? -8.524 -0.029 19.048 1.00 86.81 105 MET A O 1
ATOM 833 N N . GLY A 1 106 ? -9.445 -0.712 17.126 1.00 85.69 106 GLY A N 1
ATOM 834 C CA . GLY A 1 106 ? -10.698 0.038 17.282 1.00 85.69 106 GLY A CA 1
ATOM 835 C C . GLY A 1 106 ? -10.630 1.478 16.773 1.00 85.69 106 GLY A C 1
ATOM 836 O O . GLY A 1 106 ? -11.444 2.302 17.173 1.00 85.69 106 GLY A O 1
ATOM 837 N N . ILE A 1 107 ? -9.662 1.778 15.905 1.00 86.06 107 ILE A N 1
ATOM 838 C CA . ILE A 1 107 ? -9.471 3.084 15.275 1.00 86.06 107 ILE A CA 1
ATOM 839 C C . ILE A 1 107 ? -9.846 2.970 13.798 1.00 86.06 107 ILE A C 1
ATOM 841 O O . ILE A 1 107 ? -9.274 2.170 13.058 1.00 86.06 107 ILE A O 1
ATOM 845 N N . ASP A 1 108 ? -10.769 3.805 13.341 1.00 85.06 108 ASP A N 1
ATOM 846 C CA . ASP A 1 108 ? -11.122 3.890 11.930 1.00 85.06 108 ASP A CA 1
ATOM 847 C C . ASP A 1 108 ? -10.299 4.990 11.241 1.00 85.06 108 ASP A C 1
ATOM 849 O O . ASP A 1 108 ? -10.364 6.179 11.580 1.00 85.06 108 ASP A O 1
ATOM 853 N N . PHE A 1 109 ? -9.517 4.571 10.244 1.00 83.44 109 PHE A N 1
ATOM 854 C CA . PHE A 1 109 ? -8.822 5.455 9.312 1.00 83.44 109 PHE A CA 1
ATOM 855 C C . PHE A 1 109 ? -9.584 5.566 7.985 1.00 83.44 109 PHE A C 1
ATOM 857 O O . PHE A 1 109 ? -10.210 4.596 7.556 1.00 83.44 109 PHE A O 1
ATOM 864 N N . PRO A 1 110 ? -9.531 6.737 7.323 1.00 82.19 110 PRO A N 1
ATOM 865 C CA . PRO A 1 110 ? -10.102 6.928 6.004 1.00 82.19 110 PRO A CA 1
ATOM 866 C C . PRO A 1 110 ? -9.324 6.134 4.953 1.00 82.19 110 PRO A C 1
ATOM 868 O O . PRO A 1 110 ? -8.140 5.830 5.110 1.00 82.19 110 PRO A O 1
ATOM 871 N N . GLU A 1 111 ? -10.008 5.848 3.853 1.00 86.19 111 GLU A N 1
ATOM 872 C CA . GLU A 1 111 ? -9.420 5.238 2.667 1.00 86.19 111 GLU A CA 1
ATOM 873 C C . GLU A 1 111 ? -8.473 6.201 1.945 1.00 86.19 111 GLU A C 1
ATOM 875 O O . GLU A 1 111 ? -8.841 7.348 1.691 1.00 86.19 111 GLU A O 1
ATOM 880 N N . ASN A 1 112 ? -7.288 5.727 1.538 1.00 82.81 112 ASN A N 1
ATOM 881 C CA . ASN A 1 112 ? -6.420 6.488 0.625 1.00 82.81 112 ASN A CA 1
ATOM 882 C C . ASN A 1 112 ? -6.549 6.058 -0.841 1.00 82.81 112 ASN A C 1
ATOM 884 O O . ASN A 1 112 ? -6.258 6.862 -1.721 1.00 82.81 112 ASN A O 1
ATOM 888 N N . PHE A 1 113 ? -6.907 4.800 -1.121 1.00 84.31 113 PHE A N 1
ATOM 889 C CA . PHE A 1 113 ? -6.922 4.265 -2.484 1.00 84.31 113 PHE A CA 1
ATOM 890 C C . PHE A 1 113 ? -8.259 3.641 -2.819 1.00 84.31 113 PHE A C 1
ATOM 892 O O . PHE A 1 113 ? -8.728 2.747 -2.124 1.00 84.31 113 PHE A O 1
ATOM 899 N N . ASN A 1 114 ? -8.801 4.045 -3.961 1.00 85.12 114 ASN A N 1
ATOM 900 C CA . ASN A 1 114 ? -9.960 3.416 -4.565 1.00 85.12 114 ASN A CA 1
ATOM 901 C C . ASN A 1 114 ? -9.707 3.236 -6.065 1.00 85.12 114 ASN A C 1
ATOM 903 O O . ASN A 1 114 ? -10.060 4.095 -6.862 1.00 85.12 114 ASN A O 1
ATOM 907 N N . SER A 1 115 ? -9.014 2.151 -6.423 1.00 84.81 115 SER A N 1
ATOM 908 C CA . SER A 1 115 ? -8.760 1.735 -7.815 1.00 84.81 115 SER A CA 1
ATOM 909 C C . SER A 1 115 ? -8.389 2.882 -8.785 1.00 84.81 115 SER A C 1
ATOM 911 O O . SER A 1 115 ? -9.018 3.018 -9.835 1.00 84.81 115 SER A O 1
ATOM 913 N N . PRO A 1 116 ? -7.362 3.707 -8.481 1.00 85.44 116 PRO A N 1
ATOM 914 C CA . PRO A 1 116 ? -7.109 4.968 -9.191 1.00 85.44 116 PRO A CA 1
ATOM 915 C C . PRO A 1 116 ? -6.772 4.788 -10.676 1.00 85.44 116 PRO A C 1
ATOM 917 O O . PRO A 1 116 ? -7.089 5.648 -11.488 1.00 85.44 116 PRO A O 1
ATOM 920 N N . TYR A 1 117 ? -6.174 3.658 -11.059 1.00 85.12 117 TYR A N 1
ATOM 921 C CA . TYR A 1 117 ? -5.828 3.382 -12.457 1.00 85.12 117 TYR A CA 1
ATOM 922 C C . TYR A 1 117 ? -7.022 3.018 -13.346 1.00 85.12 117 TYR A C 1
ATOM 924 O O . TYR A 1 117 ? -6.855 2.895 -14.554 1.00 85.12 117 TYR A O 1
ATOM 932 N N . VAL A 1 118 ? -8.212 2.845 -12.766 1.00 89.62 118 VAL A N 1
ATOM 933 C CA . VAL A 1 118 ? -9.466 2.648 -13.511 1.00 89.62 118 VAL A CA 1
ATOM 934 C C . VAL A 1 118 ? -10.229 3.975 -13.654 1.00 89.62 118 VAL A C 1
ATOM 936 O O . VAL A 1 118 ? -11.305 4.011 -14.246 1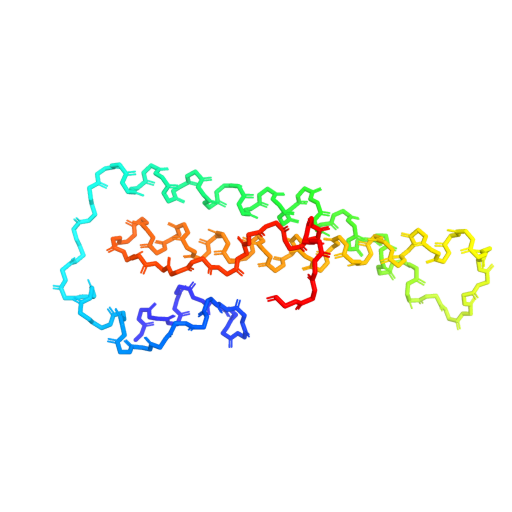.00 89.62 118 VAL A O 1
ATOM 939 N N . SER A 1 119 ? -9.685 5.081 -13.130 1.00 89.81 119 SER A N 1
ATOM 940 C CA . SER A 1 119 ? -10.309 6.396 -13.263 1.00 89.81 119 SER A CA 1
ATOM 941 C C . SER A 1 119 ? -10.446 6.798 -14.732 1.00 89.81 119 SER A C 1
ATOM 943 O O . SER A 1 119 ? -9.506 6.674 -15.515 1.00 89.81 119 SER A O 1
ATOM 945 N N . LEU A 1 120 ? -11.625 7.305 -15.097 1.00 90.75 120 LEU A N 1
ATOM 946 C CA . LEU A 1 120 ? -11.925 7.780 -16.453 1.00 90.75 120 LEU A CA 1
ATOM 947 C C . LEU A 1 120 ? -11.522 9.244 -16.661 1.00 90.75 120 LEU A C 1
ATOM 949 O O . LEU A 1 120 ? -11.525 9.744 -17.785 1.00 90.75 120 LEU A O 1
ATOM 953 N N . ASN A 1 121 ? -11.206 9.941 -15.575 1.00 88.56 121 ASN A N 1
ATOM 954 C CA . ASN A 1 121 ? -10.871 11.351 -15.551 1.00 88.56 121 ASN A CA 1
ATOM 955 C C . ASN A 1 121 ? -9.740 11.625 -14.545 1.00 88.56 121 ASN A C 1
ATOM 957 O O . ASN A 1 121 ? -9.377 10.789 -13.716 1.00 88.56 121 ASN A O 1
ATOM 961 N N . ILE A 1 122 ? -9.150 12.813 -14.663 1.00 84.69 122 ILE A N 1
ATOM 962 C CA . ILE A 1 122 ? -8.064 13.286 -13.788 1.00 84.69 122 ILE A CA 1
ATOM 963 C C . ILE A 1 122 ? -8.633 13.998 -12.542 1.00 84.69 122 ILE A C 1
ATOM 965 O O . ILE A 1 122 ? -7.903 14.260 -11.590 1.00 84.69 122 ILE A O 1
ATOM 969 N N . THR A 1 123 ? -9.928 14.333 -12.562 1.00 69.81 123 THR A N 1
ATOM 970 C CA . THR A 1 123 ? -10.648 15.110 -11.538 1.00 69.81 123 THR A CA 1
ATOM 971 C C . THR A 1 123 ? -11.589 14.218 -10.752 1.00 69.81 123 THR A C 1
ATOM 973 O O . THR A 1 123 ? -11.535 14.279 -9.507 1.00 69.81 123 THR A O 1
#

Solvent-accessible surface area (backbone atoms only — not comparable to full-atom values): 6992 Å² total; per-residue (Å²): 115,72,75,53,71,71,34,86,62,86,82,69,63,68,95,69,59,66,81,75,48,56,72,43,70,76,61,66,74,47,53,70,68,34,36,54,53,11,50,54,35,23,53,52,11,48,44,32,24,58,70,46,15,47,56,31,44,56,55,33,53,58,60,74,69,44,95,73,76,83,68,57,71,69,53,54,51,51,43,51,53,40,41,56,52,18,58,48,28,38,53,51,11,53,34,32,31,43,42,8,53,31,23,42,54,37,34,88,67,77,86,87,79,75,70,69,90,73,55,94,66,97,123

Sequence (123 aa):
MTYIFMFPKITMGPITRFKSIFPQLSNLNPPWDNIQAGSKRFIIGLAKKVIIADQLATVVNAGFNLPKPAFPTSIAWLLLISFMIQIYYDFSGYIDMGIGLAKIMGIDFPENFNSPYVSLNIT

Mean predicted aligned error: 7.78 Å

Secondary structure (DSSP, 8-state):
-HHHHT-SSTTSS----HHHHTTGGG-----HHHHHHHHHHHHHHHHIIIIIIHHHHHHHHHHHT-SS----HHHHHHHHHHHHHHHHHHHHHHHHHHHHHHHHTT-PPPP--S-GGG-SS--